Protein 7QFU (pdb70)

Sequence (161 aa):
ALSPTQSPSEFIAELARRAQPIAQANDLYASSVMMAQAIVESGWGASTLSKAPNYNLFGIKGSSYNGQSVYMMDTWEYLNGKWLVKKEPFRKYPSYMESSFQDNAHVLKTTSFQAGVYYYYAGAWKSNTSSYRRDATAWLTGRYATDPSYNAKKLNNVITAYNLTQYDT

Structure (mmCIF, N/CA/C/O backbone):
data_7QFU
#
_entry.id   7QFU
#
_cell.length_a   62.549
_cell.length_b   62.549
_cell.length_c   93.219
_cell.angle_alpha   90.000
_cell.angle_beta   90.000
_cell.angle_gamma   120.000
#
_symmetry.space_group_name_H-M   'P 31 2 1'
#
loop_
_entity.id
_entity.type
_entity.pdbx_description
1 polymer 'Peptidoglycan hydrolase'
2 non-polymer GLYCEROL
3 water water
#
loop_
_atom_site.group_PDB
_atom_site.id
_atom_site.type_symbol
_atom_site.label_atom_id
_atom_site.label_alt_id
_atom_site.label_comp_id
_atom_site.label_asym_id
_atom_site.label_entity_id
_atom_site.label_seq_id
_atom_site.pdbx_PDB_ins_code
_atom_site.Cartn_x
_atom_site.Cartn_y
_atom_site.Cartn_z
_atom_site.occupancy
_atom_site.B_iso_or_equiv
_atom_site.auth_seq_id
_atom_site.auth_comp_id
_atom_site.auth_asym_id
_atom_site.auth_atom_id
_atom_site.pdbx_PDB_model_num
ATOM 1 N N . ALA A 1 4 ? 27.990 15.833 12.392 1.00 28.29 4 ALA A N 1
ATOM 2 C CA . ALA A 1 4 ? 28.167 14.903 11.134 1.00 30.08 4 ALA A CA 1
ATOM 3 C C . ALA A 1 4 ? 28.804 15.724 9.997 1.00 34.72 4 ALA A C 1
ATOM 4 O O . ALA A 1 4 ? 29.025 16.927 10.225 1.00 31.15 4 ALA A O 1
ATOM 6 N N . LEU A 1 5 ? 29.102 15.118 8.813 1.00 32.97 5 LEU A N 1
ATOM 7 C CA . LEU A 1 5 ? 29.567 15.941 7.628 1.00 29.13 5 LEU A CA 1
ATOM 8 C C . LEU A 1 5 ? 28.446 16.927 7.312 1.00 29.42 5 LEU A C 1
ATOM 9 O O . LEU A 1 5 ? 28.701 18.080 6.962 1.00 27.92 5 LEU A O 1
ATOM 14 N N . SER A 1 6 ? 27.203 16.466 7.477 1.00 25.53 6 SER A N 1
ATOM 15 C CA . SER A 1 6 ? 26.022 17.297 7.317 1.00 24.60 6 SER A CA 1
ATOM 16 C C . SER A 1 6 ? 24.925 16.879 8.294 1.00 28.54 6 SER A C 1
ATOM 17 O O . SER A 1 6 ? 24.473 15.730 8.219 1.00 33.07 6 SER A O 1
ATOM 20 N N . PRO A 1 7 ? 24.442 17.792 9.149 1.00 29.92 7 PRO A N 1
ATOM 21 C CA . PRO A 1 7 ? 24.977 19.114 9.430 1.00 27.85 7 PRO A CA 1
ATOM 22 C C . PRO A 1 7 ? 26.234 18.999 10.301 1.00 27.25 7 PRO A C 1
ATOM 23 O O . PRO A 1 7 ? 26.343 18.071 11.107 1.00 35.37 7 PRO A O 1
ATOM 27 N N . THR A 1 8 ? 27.109 19.983 10.207 1.00 20.89 8 THR A N 1
ATOM 28 C CA . THR A 1 8 ? 28.390 19.946 10.910 1.00 19.47 8 THR A CA 1
ATOM 29 C C . THR A 1 8 ? 28.407 21.089 11.927 1.00 19.92 8 THR A C 1
ATOM 30 O O . THR A 1 8 ? 27.818 22.116 11.757 1.00 20.63 8 THR A O 1
ATOM 34 N N . GLN A 1 9 ? 29.166 20.872 12.991 1.00 18.33 9 GLN A N 1
ATOM 35 C CA . GLN A 1 9 ? 29.198 21.856 14.107 1.00 19.66 9 GLN A CA 1
ATOM 36 C C . GLN A 1 9 ? 30.073 23.071 13.789 1.00 17.65 9 GLN A C 1
ATOM 37 O O . GLN A 1 9 ? 29.847 24.181 14.316 1.00 20.07 9 GLN A O 1
ATOM 43 N N . SER A 1 10 ? 31.068 22.878 12.897 1.00 17.88 10 SER A N 1
ATOM 44 C CA . SER A 1 10 ? 32.045 23.906 12.621 1.00 18.37 10 SER A CA 1
ATOM 45 C C . SER A 1 10 ? 32.849 23.483 11.398 1.00 18.16 10 SER A C 1
ATOM 46 O O . SER A 1 10 ? 32.926 22.295 11.107 1.00 17.72 10 SER A O 1
ATOM 49 N N . PRO A 1 11 ? 33.599 24.412 10.786 1.00 17.85 11 PRO A N 1
ATOM 50 C CA . PRO A 1 11 ? 34.588 24.015 9.794 1.00 18.41 11 PRO A CA 1
ATOM 51 C C . PRO A 1 11 ? 35.586 22.993 10.334 1.00 18.03 11 PRO A C 1
ATOM 52 O O . PRO A 1 11 ? 35.915 22.046 9.655 1.00 19.17 11 PRO A O 1
ATOM 56 N N . SER A 1 12 ? 35.972 23.131 11.640 1.00 19.20 12 SER A N 1
ATOM 57 C CA . SER A 1 12 ? 36.922 22.201 12.261 1.00 18.87 12 SER A CA 1
ATOM 58 C C . SER A 1 12 ? 36.389 20.764 12.203 1.00 17.22 12 SER A C 1
ATOM 59 O O . SER A 1 12 ? 37.138 19.794 11.933 1.00 18.62 12 SER A O 1
ATOM 62 N N . GLU A 1 13 ? 35.098 20.596 12.539 1.00 18.50 13 GLU A N 1
ATOM 63 C CA . GLU A 1 13 ? 34.524 19.274 12.494 1.00 17.91 13 GLU A CA 1
ATOM 64 C C . GLU A 1 13 ? 34.602 18.707 11.050 1.00 17.06 13 GLU A C 1
ATOM 65 O O . GLU A 1 13 ? 35.012 17.569 10.828 1.00 17.68 13 GLU A O 1
ATOM 71 N N . PHE A 1 14 ? 34.112 19.523 10.125 1.00 18.02 14 PHE A N 1
ATOM 72 C CA . PHE A 1 14 ? 34.005 19.117 8.700 1.00 16.82 14 PHE A CA 1
ATOM 73 C C . PHE A 1 14 ? 35.378 18.704 8.173 1.00 17.56 14 PHE A C 1
ATOM 74 O O . PHE A 1 14 ? 35.548 17.614 7.598 1.00 17.56 14 PHE A O 1
ATOM 82 N N . ILE A 1 15 ? 36.378 19.527 8.486 1.00 17.63 15 ILE A N 1
ATOM 83 C CA . ILE A 1 15 ? 37.773 19.275 8.078 1.00 16.94 15 ILE A CA 1
ATOM 84 C C . ILE A 1 15 ? 38.312 17.974 8.652 1.00 17.48 15 ILE A C 1
ATOM 85 O O . ILE A 1 15 ? 38.917 17.164 7.978 1.00 18.62 15 ILE A O 1
ATOM 90 N N . ALA A 1 16 ? 38.119 17.784 9.980 1.00 17.82 16 ALA A N 1
ATOM 91 C CA . ALA A 1 16 ? 38.608 16.549 10.562 1.00 18.39 16 ALA A CA 1
ATOM 92 C C . ALA A 1 16 ? 37.962 15.303 9.942 1.00 17.35 16 ALA A C 1
ATOM 93 O O . ALA A 1 16 ? 38.638 14.279 9.763 1.00 20.65 16 ALA A O 1
ATOM 95 N N . GLU A 1 17 ? 36.666 15.366 9.650 1.00 17.59 17 GLU A N 1
ATOM 96 C CA . GLU A 1 17 ? 35.975 14.252 9.039 1.00 20.18 17 GLU A CA 1
ATOM 97 C C . GLU A 1 17 ? 36.464 14.061 7.576 1.00 19.09 17 GLU A C 1
ATOM 98 O O . GLU A 1 17 ? 36.668 12.937 7.168 1.00 19.57 17 GLU A O 1
ATOM 104 N N . LEU A 1 18 ? 36.656 15.156 6.826 1.00 17.84 18 LEU A N 1
ATOM 105 C CA . LEU A 1 18 ? 37.193 15.000 5.441 1.00 17.09 18 LEU A CA 1
ATOM 106 C C . LEU A 1 18 ? 38.566 14.326 5.477 1.00 18.25 18 LEU A C 1
ATOM 107 O O . LEU A 1 18 ? 38.885 13.496 4.613 1.00 19.89 18 LEU A O 1
ATOM 112 N N . ALA A 1 19 ? 39.430 14.734 6.434 1.00 18.14 19 ALA A N 1
ATOM 113 C CA . ALA A 1 19 ? 40.792 14.246 6.461 1.00 18.64 19 ALA A CA 1
ATOM 114 C C . ALA A 1 19 ? 40.856 12.722 6.595 1.00 19.90 19 ALA A C 1
ATOM 115 O O . ALA A 1 19 ? 41.755 12.081 6.068 1.00 21.60 19 ALA A O 1
ATOM 117 N N . ARG A 1 20 ? 39.928 12.141 7.379 1.00 21.40 20 ARG A N 1
ATOM 118 C CA A ARG A 1 20 ? 39.946 10.720 7.612 0.50 22.77 20 ARG A CA 1
ATOM 119 C CA B ARG A 1 20 ? 39.981 10.716 7.594 0.50 23.46 20 ARG A CA 1
ATOM 120 C C . ARG A 1 20 ? 39.864 9.966 6.276 1.00 22.63 20 ARG A C 1
ATOM 121 O O . ARG A 1 20 ? 40.463 8.906 6.123 1.00 25.81 20 ARG A O 1
ATOM 138 N N . ALA A 1 22 ? 40.280 11.639 3.049 1.00 20.82 22 ALA A N 1
ATOM 139 C CA . ALA A 1 22 ? 41.136 12.240 2.029 1.00 20.62 22 ALA A CA 1
ATOM 140 C C . ALA A 1 22 ? 42.604 11.860 2.227 1.00 25.05 22 ALA A C 1
ATOM 141 O O . ALA A 1 22 ? 43.323 11.677 1.275 1.00 27.87 22 ALA A O 1
ATOM 143 N N . GLN A 1 23 ? 43.095 11.797 3.470 1.00 24.97 23 GLN A N 1
ATOM 144 C CA . GLN A 1 23 ? 44.515 11.621 3.640 1.00 28.48 23 GLN A CA 1
ATOM 145 C C . GLN A 1 23 ? 44.974 10.297 3.033 1.00 27.13 23 GLN A C 1
ATOM 146 O O . GLN A 1 23 ? 45.959 10.265 2.273 1.00 32.61 23 GLN A O 1
ATOM 152 N N . PRO A 1 24 ? 44.325 9.156 3.354 1.00 28.21 24 PRO A N 1
ATOM 153 C CA . PRO A 1 24 ? 44.758 7.862 2.822 1.00 31.33 24 PRO A CA 1
ATOM 154 C C . PRO A 1 24 ? 44.605 7.813 1.300 1.00 27.18 24 PRO A C 1
ATOM 155 O O . PRO A 1 24 ? 45.465 7.267 0.618 1.00 29.33 24 PRO A O 1
ATOM 159 N N . ILE A 1 25 ? 43.500 8.363 0.802 1.00 23.43 25 ILE A N 1
ATOM 160 C CA . ILE A 1 25 ? 43.252 8.248 -0.647 1.00 23.18 25 ILE A CA 1
ATOM 161 C C . ILE A 1 25 ? 44.257 9.094 -1.419 1.00 22.90 25 ILE A C 1
ATOM 162 O O . ILE A 1 25 ? 44.840 8.637 -2.412 1.00 23.91 25 ILE A O 1
ATOM 167 N N . ALA A 1 26 ? 44.488 10.314 -0.960 1.00 21.75 26 ALA A N 1
ATOM 168 C CA . ALA A 1 26 ? 45.494 11.186 -1.577 1.00 22.63 26 ALA A CA 1
ATOM 169 C C . ALA A 1 26 ? 46.891 10.554 -1.555 1.00 26.06 26 ALA A C 1
ATOM 170 O O . ALA A 1 26 ? 47.597 10.540 -2.571 1.00 25.42 26 ALA A O 1
ATOM 172 N N . GLN A 1 27 ? 47.308 9.987 -0.415 1.00 27.41 27 GLN A N 1
ATOM 173 C CA . GLN A 1 27 ? 48.601 9.361 -0.286 1.00 28.44 27 GLN A CA 1
ATOM 174 C C . GLN A 1 27 ? 48.755 8.193 -1.261 1.00 29.82 27 GLN A C 1
ATOM 175 O O . GLN A 1 27 ? 49.842 7.973 -1.762 1.00 35.50 27 GLN A O 1
ATOM 181 N N . ALA A 1 28 ? 47.687 7.411 -1.436 1.00 27.84 28 ALA A N 1
ATOM 182 C CA . ALA A 1 28 ? 47.733 6.216 -2.246 1.00 29.48 28 ALA A CA 1
ATOM 183 C C . ALA A 1 28 ? 47.767 6.591 -3.733 1.00 27.17 28 ALA A C 1
ATOM 184 O O . ALA A 1 28 ? 48.128 5.746 -4.558 1.00 32.76 28 ALA A O 1
ATOM 186 N N . ASN A 1 29 ? 47.421 7.845 -4.053 1.00 26.44 29 ASN A N 1
ATOM 187 C CA . ASN A 1 29 ? 47.190 8.221 -5.454 1.00 24.22 29 ASN A CA 1
ATOM 188 C C . ASN A 1 29 ? 48.084 9.365 -5.944 1.00 22.72 29 ASN A C 1
ATOM 189 O O . ASN A 1 29 ? 47.800 9.890 -6.986 1.00 23.86 29 ASN A O 1
ATOM 194 N N . ASP A 1 30 ? 49.133 9.761 -5.226 1.00 24.33 30 ASP A N 1
ATOM 195 C CA . ASP A 1 30 ? 50.022 10.830 -5.661 1.00 23.99 30 ASP A CA 1
ATOM 196 C C . ASP A 1 30 ? 49.235 12.141 -5.835 1.00 23.80 30 ASP A C 1
ATOM 197 O O . ASP A 1 30 ? 49.403 12.869 -6.826 1.00 23.26 30 ASP A O 1
ATOM 202 N N . LEU A 1 31 ? 48.373 12.469 -4.856 1.00 21.25 31 LEU A N 1
ATOM 203 C CA . LEU A 1 31 ? 47.632 13.708 -4.859 1.00 20.83 31 LEU A CA 1
ATOM 204 C C . LEU A 1 31 ? 47.846 14.426 -3.530 1.00 20.72 31 LEU A C 1
ATOM 205 O O . LEU A 1 31 ? 48.152 13.767 -2.524 1.00 25.31 31 LEU A O 1
ATOM 210 N N . TYR A 1 32 ? 47.601 15.744 -3.528 1.00 19.54 32 TYR A N 1
ATOM 211 C CA . TYR A 1 32 ? 47.585 16.504 -2.287 1.00 20.40 32 TYR A CA 1
ATOM 212 C C . TYR A 1 32 ? 46.258 16.268 -1.563 1.00 20.47 32 TYR A C 1
ATOM 213 O O . TYR A 1 32 ? 45.182 16.528 -2.096 1.00 20.12 32 TYR A O 1
ATOM 222 N N . ALA A 1 33 ? 46.355 15.887 -0.268 1.00 21.21 33 ALA A N 1
ATOM 223 C CA . ALA A 1 33 ? 45.153 15.809 0.575 1.00 20.47 33 ALA A CA 1
ATOM 224 C C . ALA A 1 33 ? 44.526 17.201 0.735 1.00 17.04 33 ALA A C 1
ATOM 225 O O . ALA A 1 33 ? 43.294 17.375 0.761 1.00 18.07 33 ALA A O 1
ATOM 227 N N . SER A 1 34 ? 45.408 18.204 0.868 1.00 18.18 34 SER A N 1
ATOM 228 C CA A SER A 1 34 ? 44.969 19.607 1.064 0.50 20.39 34 SER A CA 1
ATOM 229 C CA B SER A 1 34 ? 45.002 19.599 1.040 0.50 19.51 34 SER A CA 1
ATOM 230 C C . SER A 1 34 ? 44.063 20.020 -0.098 1.00 18.26 34 SER A C 1
ATOM 231 O O . SER A 1 34 ? 43.023 20.635 0.096 1.00 17.47 34 SER A O 1
ATOM 236 N N . VAL A 1 35 ? 44.516 19.726 -1.319 1.00 18.60 35 VAL A N 1
ATOM 237 C CA . VAL A 1 35 ? 43.727 20.113 -2.515 1.00 19.64 35 VAL A CA 1
ATOM 238 C C . VAL A 1 35 ? 42.390 19.355 -2.577 1.00 16.21 35 VAL A C 1
ATOM 239 O O . VAL A 1 35 ? 41.340 19.949 -2.881 1.00 17.81 35 VAL A O 1
ATOM 243 N N . MET A 1 36 ? 42.438 18.058 -2.243 1.00 16.33 36 MET A N 1
ATOM 244 C CA . MET A 1 36 ? 41.263 17.255 -2.183 1.00 16.20 36 MET A CA 1
ATOM 245 C C . MET A 1 36 ? 40.244 17.838 -1.181 1.00 15.57 36 MET A C 1
ATOM 246 O O . MET A 1 36 ? 39.046 18.007 -1.446 1.00 16.02 36 MET A O 1
ATOM 251 N N . MET A 1 37 ? 40.755 18.127 0.033 1.00 17.89 37 MET A N 1
ATOM 252 C CA . MET A 1 37 ? 39.849 18.656 1.052 1.00 17.29 37 MET A CA 1
ATOM 253 C C . MET A 1 37 ? 39.302 20.045 0.685 1.00 16.31 37 MET A C 1
ATOM 254 O O . MET A 1 37 ? 38.098 20.312 0.861 1.00 17.17 37 MET A O 1
ATOM 259 N N . ALA A 1 38 ? 40.152 20.899 0.067 1.00 17.54 38 ALA A N 1
ATOM 260 C CA . ALA A 1 38 ? 39.697 22.206 -0.397 1.00 17.22 38 ALA A CA 1
ATOM 261 C C . ALA A 1 38 ? 38.604 22.042 -1.473 1.00 16.17 38 ALA A C 1
ATOM 262 O O . ALA A 1 38 ? 37.644 22.783 -1.482 1.00 16.55 38 ALA A O 1
ATOM 264 N N . GLN A 1 39 ? 38.797 21.069 -2.388 1.00 16.82 39 GLN A N 1
ATOM 265 C CA . GLN A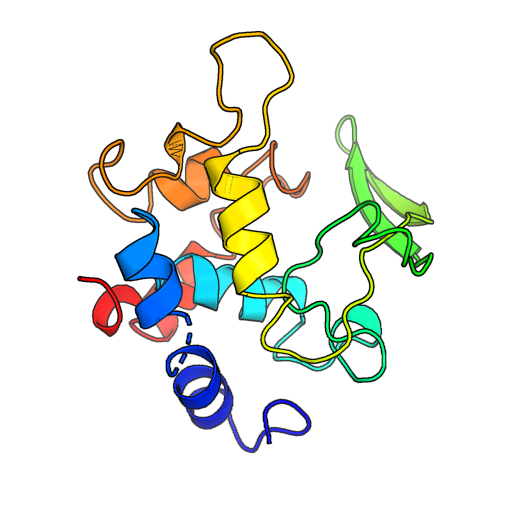 1 39 ? 37.792 20.901 -3.422 1.00 17.32 39 GLN A CA 1
ATOM 266 C C . GLN A 1 39 ? 36.458 20.477 -2.802 1.00 16.51 39 GLN A C 1
ATOM 267 O O . GLN A 1 39 ? 35.409 20.973 -3.148 1.00 17.21 39 GLN A O 1
ATOM 273 N N . ALA A 1 40 ? 36.498 19.608 -1.760 1.00 15.71 40 ALA A N 1
ATOM 274 C CA . ALA A 1 40 ? 35.231 19.196 -1.139 1.00 15.92 40 ALA A CA 1
ATOM 275 C C . ALA A 1 40 ? 34.561 20.419 -0.459 1.00 16.24 40 ALA A C 1
ATOM 276 O O . ALA A 1 40 ? 33.369 20.628 -0.570 1.00 17.12 40 ALA A O 1
ATOM 278 N N . ILE A 1 41 ? 35.368 21.226 0.259 1.00 16.27 41 ILE A N 1
ATOM 279 C CA . ILE A 1 41 ? 34.807 22.399 0.925 1.00 16.64 41 ILE A CA 1
ATOM 280 C C . ILE A 1 41 ? 34.163 23.372 -0.079 1.00 17.58 41 ILE A C 1
ATOM 281 O O . ILE A 1 41 ? 33.075 23.857 0.124 1.00 17.89 41 ILE A O 1
ATOM 286 N N . VAL A 1 42 ? 34.896 23.678 -1.178 1.00 17.84 42 VAL A N 1
ATOM 287 C CA . VAL A 1 42 ? 34.442 24.686 -2.110 1.00 19.16 42 VAL A CA 1
ATOM 288 C C . VAL A 1 42 ? 33.286 24.151 -2.967 1.00 17.89 42 VAL A C 1
ATOM 289 O O . VAL A 1 42 ? 32.291 24.851 -3.147 1.00 19.18 42 VAL A O 1
ATOM 293 N N . GLU A 1 43 ? 33.413 22.906 -3.440 1.00 17.18 43 GLU A N 1
ATOM 294 C CA . GLU A 1 43 ? 32.385 22.361 -4.341 1.00 17.49 43 GLU A CA 1
ATOM 295 C C . GLU A 1 43 ? 31.067 22.155 -3.608 1.00 18.35 43 GLU A C 1
ATOM 296 O O . GLU A 1 43 ? 30.011 22.439 -4.112 1.00 20.91 43 GLU A O 1
ATOM 302 N N . SER A 1 44 ? 31.172 21.707 -2.336 1.00 18.06 44 SER A N 1
ATOM 303 C CA . SER A 1 44 ? 29.958 21.332 -1.561 1.00 19.86 44 SER A CA 1
ATOM 304 C C . SER A 1 44 ? 29.403 22.498 -0.732 1.00 18.11 44 SER A C 1
ATOM 305 O O . SER A 1 44 ? 28.268 22.367 -0.242 1.00 21.37 44 SER A O 1
ATOM 308 N N . GLY A 1 45 ? 30.148 23.589 -0.576 1.00 18.38 45 GLY A N 1
ATOM 309 C CA . GLY A 1 45 ? 29.776 24.658 0.364 1.00 20.79 45 GLY A CA 1
ATOM 310 C C . GLY A 1 45 ? 29.713 24.159 1.808 1.00 20.13 45 GLY A C 1
ATOM 311 O O . GLY A 1 45 ? 28.652 24.152 2.400 1.00 21.23 45 GLY A O 1
ATOM 312 N N . TRP A 1 46 ? 30.813 23.557 2.246 1.00 18.84 46 TRP A N 1
ATOM 313 C CA . TRP A 1 46 ? 30.872 22.978 3.616 1.00 18.28 46 TRP A CA 1
ATOM 314 C C . TRP A 1 46 ? 29.767 21.943 3.804 1.00 18.68 46 TRP A C 1
ATOM 315 O O . TRP A 1 46 ? 29.143 21.855 4.904 1.00 21.56 46 TRP A O 1
ATOM 326 N N . GLY A 1 47 ? 29.484 21.143 2.770 1.00 18.78 47 GLY A N 1
ATOM 327 C CA . GLY A 1 47 ? 28.607 20.022 2.880 1.00 20.17 47 GLY A CA 1
ATOM 328 C C . GLY A 1 47 ? 27.130 20.385 2.878 1.00 20.53 47 GLY A C 1
ATOM 329 O O . GLY A 1 47 ? 26.301 19.484 3.088 1.00 22.42 47 GLY A O 1
ATOM 330 N N . ALA A 1 48 ? 26.797 21.640 2.542 1.00 20.42 48 ALA A N 1
ATOM 331 C CA . ALA A 1 48 ? 25.410 22.126 2.554 1.00 21.84 48 ALA A CA 1
ATOM 332 C C . ALA A 1 48 ? 24.656 21.844 1.244 1.00 21.26 48 ALA A C 1
ATOM 333 O O . ALA A 1 48 ? 23.429 21.857 1.244 1.00 24.33 48 ALA A O 1
ATOM 335 N N . SER A 1 49 ? 25.381 21.689 0.125 1.00 21.49 49 SER A N 1
ATOM 336 C CA . SER A 1 49 ? 24.679 21.586 -1.174 1.00 20.69 49 SER A CA 1
ATOM 337 C C . SER A 1 49 ? 23.828 20.319 -1.220 1.00 19.43 49 SER A C 1
ATOM 338 O O . SER A 1 49 ? 24.230 19.241 -0.724 1.00 20.97 49 SER A O 1
ATOM 341 N N . THR A 1 50 ? 22.696 20.423 -1.913 1.00 22.07 50 THR A N 1
ATOM 342 C CA . THR A 1 50 ? 21.853 19.270 -2.182 1.00 22.69 50 THR A CA 1
ATOM 343 C C . THR A 1 50 ? 22.642 18.157 -2.886 1.00 21.31 50 THR A C 1
ATOM 344 O O . THR A 1 50 ? 22.443 16.968 -2.652 1.00 21.55 50 THR A O 1
ATOM 348 N N . LEU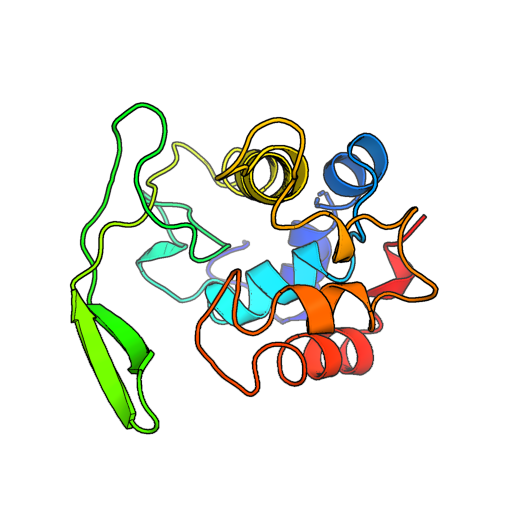 A 1 51 ? 23.522 18.560 -3.816 1.00 19.60 51 LEU A N 1
ATOM 349 C CA . LEU A 1 51 ? 24.315 17.566 -4.542 1.00 18.95 51 LEU A CA 1
ATOM 350 C C . LEU A 1 51 ? 25.230 16.763 -3.610 1.00 18.68 51 LEU A C 1
ATOM 351 O O . LEU A 1 51 ? 25.517 15.602 -3.838 1.00 17.79 51 LEU A O 1
ATOM 356 N N . SER A 1 52 ? 25.705 17.432 -2.540 1.00 18.50 52 SER A N 1
ATOM 357 C CA . SER A 1 52 ? 26.700 16.797 -1.668 1.00 18.45 52 SER A CA 1
ATOM 358 C C . SER A 1 52 ? 26.035 15.950 -0.575 1.00 18.52 52 SER A C 1
ATOM 359 O O . SER A 1 52 ? 26.699 15.102 -0.018 1.00 22.09 52 SER A O 1
ATOM 362 N N . LYS A 1 53 ? 24.750 16.163 -0.338 1.00 19.32 53 LYS A N 1
ATOM 363 C CA . LYS A 1 53 ? 24.076 15.447 0.771 1.00 19.76 53 LYS A CA 1
ATOM 364 C C . LYS A 1 53 ? 23.461 14.144 0.264 1.00 19.87 53 LYS A C 1
ATOM 365 O O . LYS A 1 53 ? 23.299 13.916 -0.956 1.00 21.07 53 LYS A O 1
ATOM 371 N N . ALA A 1 54 ? 23.156 13.225 1.170 1.00 22.99 54 ALA A N 1
ATOM 372 C CA . ALA A 1 54 ? 22.360 12.025 0.835 1.00 22.56 54 ALA A CA 1
ATOM 373 C C . ALA A 1 54 ? 21.128 12.470 0.057 1.00 23.24 54 ALA A C 1
ATOM 374 O O . ALA A 1 54 ? 20.555 13.508 0.391 1.00 24.92 54 ALA A O 1
ATOM 376 N N . PRO A 1 55 ? 20.746 11.730 -1.016 1.00 23.94 55 PRO A N 1
ATOM 377 C CA . PRO A 1 55 ? 21.252 10.425 -1.411 1.00 23.56 55 PRO A CA 1
ATOM 378 C C . PRO A 1 55 ? 22.271 10.527 -2.556 1.00 21.76 55 PRO A C 1
ATOM 379 O O . PRO A 1 55 ? 22.571 9.517 -3.214 1.00 23.47 55 PRO A O 1
ATOM 383 N N . ASN A 1 56 ? 22.819 11.719 -2.743 1.00 21.30 56 ASN A N 1
ATOM 384 C CA . ASN A 1 56 ? 23.747 11.998 -3.867 1.00 19.23 56 ASN A CA 1
ATOM 385 C C . ASN A 1 56 ? 25.218 11.862 -3.453 1.00 20.11 56 ASN A C 1
ATOM 386 O O . ASN A 1 56 ? 26.023 11.245 -4.145 1.00 19.22 56 ASN A O 1
ATOM 391 N N . TYR A 1 57 ? 25.564 12.457 -2.285 1.00 19.01 57 TYR A N 1
ATOM 392 C CA . TYR A 1 57 ? 26.883 12.325 -1.667 1.00 18.59 57 TYR A CA 1
ATOM 393 C C . TYR A 1 57 ? 28.054 12.805 -2.530 1.00 18.24 57 TYR A C 1
ATOM 394 O O . TYR A 1 57 ? 29.200 12.396 -2.302 1.00 18.23 57 TYR A O 1
ATOM 403 N N . ASN A 1 58 ? 27.766 13.708 -3.487 1.00 17.51 58 ASN A N 1
ATOM 404 C CA . ASN A 1 58 ? 28.826 14.158 -4.362 1.00 16.33 58 ASN A CA 1
ATOM 405 C C . ASN A 1 58 ? 29.481 15.421 -3.793 1.00 16.15 58 ASN A C 1
ATOM 406 O O . ASN A 1 58 ? 28.968 16.524 -3.991 1.00 1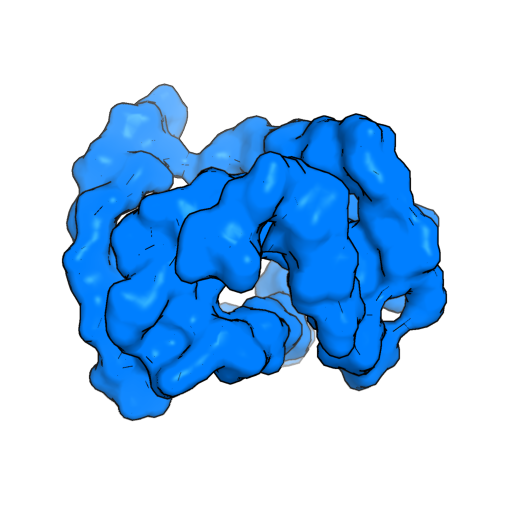7.67 58 ASN A O 1
ATOM 411 N N . LEU A 1 59 ? 30.573 15.221 -3.026 1.00 16.62 59 LEU A N 1
ATOM 412 C CA . LEU A 1 59 ? 31.238 16.346 -2.354 1.00 17.22 59 LEU A CA 1
ATOM 413 C C . LEU A 1 59 ? 32.087 17.214 -3.266 1.00 16.51 59 LEU A C 1
ATOM 414 O O . LEU A 1 59 ? 32.528 18.293 -2.882 1.00 16.33 59 LEU A O 1
ATOM 419 N N . PHE A 1 60 ? 32.300 16.724 -4.521 1.00 16.62 60 PHE A N 1
ATOM 420 C CA . PHE A 1 60 ? 33.399 17.249 -5.316 1.00 17.61 60 PHE A CA 1
ATOM 421 C C . PHE A 1 60 ? 32.922 17.851 -6.651 1.00 16.84 60 PHE A C 1
ATOM 422 O O . PHE A 1 60 ? 33.795 18.160 -7.510 1.00 18.48 60 PHE A O 1
ATOM 430 N N . GLY A 1 61 ? 31.617 18.078 -6.802 1.00 17.21 61 GLY A N 1
ATOM 431 C CA . GLY A 1 61 ? 31.092 18.669 -8.079 1.00 17.17 61 GLY A CA 1
ATOM 432 C C . GLY A 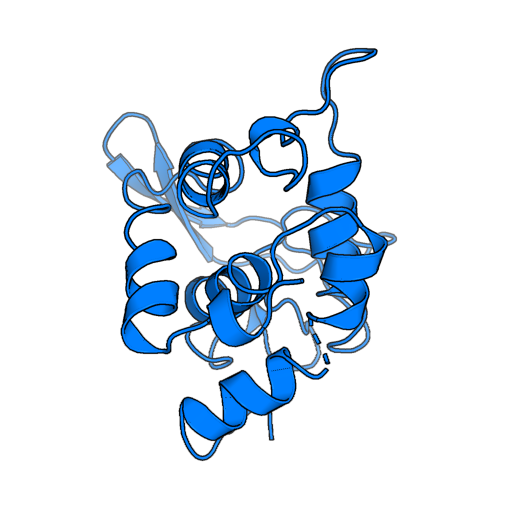1 61 ? 31.494 17.850 -9.298 1.00 16.58 61 GLY A C 1
ATOM 433 O O . GLY A 1 61 ? 31.825 18.445 -10.361 1.00 18.67 61 GLY A O 1
ATOM 434 N N . ILE A 1 62 ? 31.486 16.527 -9.180 1.00 15.95 62 ILE A N 1
ATOM 435 C CA . ILE A 1 62 ? 31.979 15.680 -10.255 1.00 17.73 62 ILE A CA 1
ATOM 436 C C . ILE A 1 62 ? 30.820 15.465 -11.208 1.00 17.59 62 ILE A C 1
ATOM 437 O O . ILE A 1 62 ? 29.773 14.975 -10.822 1.00 18.40 62 ILE A O 1
ATOM 442 N N . LYS A 1 63 ? 31.104 15.778 -12.507 1.00 18.96 63 LYS A N 1
ATOM 443 C CA . LYS A 1 63 ? 30.083 15.708 -13.533 1.00 19.67 63 LYS A CA 1
ATOM 444 C C . LYS A 1 63 ? 30.067 14.331 -14.226 1.00 17.45 63 LYS A C 1
ATOM 445 O O . LYS A 1 63 ? 31.017 13.540 -14.187 1.00 19.50 63 LYS A O 1
ATOM 451 N N . GLY A 1 64 ? 28.961 14.105 -14.930 1.00 19.65 64 GLY A N 1
ATOM 452 C CA . GLY A 1 64 ? 28.769 12.876 -15.653 1.00 19.33 64 GLY A CA 1
ATOM 453 C C . GLY A 1 64 ? 27.987 11.893 -14.810 1.00 21.59 64 GLY A C 1
ATOM 454 O O . GLY A 1 64 ? 26.997 12.233 -14.149 1.00 23.92 64 GLY A O 1
ATOM 455 N N . SER A 1 65 ? 28.438 10.655 -14.849 1.00 22.43 65 SER A N 1
ATOM 456 C CA A SER A 1 65 ? 27.712 9.562 -14.235 0.50 23.32 65 SER A CA 1
ATOM 457 C CA B SER A 1 65 ? 27.718 9.517 -14.309 0.50 24.24 65 SER A CA 1
ATOM 458 C C . SER A 1 65 ? 28.717 8.654 -13.529 1.00 23.67 65 SER A C 1
ATOM 459 O O . SER A 1 65 ? 29.918 8.571 -13.886 1.00 24.20 65 SER A O 1
ATOM 464 N N . TYR A 1 66 ? 28.226 7.984 -12.501 1.00 23.82 66 TYR A N 1
ATOM 465 C CA . TYR A 1 66 ? 29.020 7.010 -11.717 1.00 24.78 66 TYR A CA 1
ATOM 466 C C . TYR A 1 66 ? 28.321 5.656 -11.793 1.00 22.88 66 TYR A C 1
ATOM 467 O O . TYR A 1 66 ? 27.193 5.555 -11.306 1.00 24.13 66 TYR A O 1
ATOM 476 N N . ASN A 1 67 ? 28.900 4.728 -12.576 1.00 24.60 67 ASN A N 1
ATOM 477 C CA . ASN A 1 67 ? 28.247 3.458 -12.862 1.00 25.03 67 ASN A CA 1
ATOM 478 C C . ASN A 1 67 ? 26.796 3.712 -13.280 1.00 24.50 67 ASN A C 1
ATOM 479 O O . ASN A 1 67 ? 25.856 3.031 -12.816 1.00 28.09 67 ASN A O 1
ATOM 484 N N . GLY A 1 68 ? 26.621 4.686 -14.199 1.00 25.86 68 GLY A N 1
ATOM 485 C CA . GLY A 1 68 ? 25.326 4.937 -14.741 1.00 28.24 68 GLY A CA 1
ATOM 486 C C . GLY A 1 68 ? 24.386 5.804 -13.916 1.00 30.38 68 GLY A C 1
ATOM 487 O O . GLY A 1 68 ? 23.237 6.068 -14.355 1.00 31.92 68 GLY A O 1
ATOM 488 N N . GLN A 1 69 ? 24.834 6.236 -12.729 1.00 26.11 69 GLN A N 1
ATOM 489 C CA . GLN A 1 69 ? 23.989 6.961 -11.755 1.00 25.82 69 GLN A CA 1
ATOM 490 C C . GLN A 1 69 ? 24.348 8.451 -11.831 1.00 24.04 69 GLN A C 1
ATOM 491 O O . GLN A 1 69 ? 25.514 8.808 -11.711 1.00 23.72 69 GLN A O 1
ATOM 497 N N . SER A 1 70 ? 23.334 9.299 -12.025 1.00 26.95 70 SER A N 1
ATOM 498 C CA . SER A 1 70 ? 23.494 10.695 -12.288 1.00 24.63 70 SER A CA 1
ATOM 499 C C . SER A 1 70 ? 22.326 11.469 -11.664 1.00 24.83 70 SER A C 1
ATOM 500 O O . SER A 1 70 ? 21.254 10.911 -11.511 1.00 30.48 70 SER A O 1
ATOM 503 N N . VAL A 1 71 ? 22.542 12.758 -11.362 1.00 25.96 71 VAL A N 1
ATOM 504 C CA . VAL A 1 71 ? 21.467 13.669 -10.997 1.00 25.56 71 VAL A CA 1
ATOM 505 C C . VAL A 1 71 ? 21.696 14.997 -11.742 1.00 25.77 71 VAL A C 1
ATOM 506 O O . VAL A 1 71 ? 22.824 15.496 -11.821 1.00 25.34 71 VAL A O 1
ATOM 510 N N . TYR A 1 72 ? 20.622 15.540 -12.323 1.00 28.82 72 TYR A N 1
ATOM 511 C CA . TYR A 1 72 ? 20.693 16.749 -13.133 1.00 35.04 72 TYR A CA 1
ATOM 512 C C . TYR A 1 72 ? 20.480 17.939 -12.202 1.00 37.07 72 TYR A C 1
ATOM 513 O O . TYR A 1 72 ? 19.526 17.917 -11.432 1.00 48.20 72 TYR A O 1
ATOM 522 N N . MET A 1 73 ? 21.392 18.919 -12.213 1.00 30.65 73 MET A N 1
ATOM 523 C CA A MET A 1 73 ? 21.203 20.086 -11.382 0.50 30.80 73 MET A CA 1
ATOM 524 C CA B MET A 1 73 ? 21.350 20.080 -11.283 0.50 31.82 73 MET A CA 1
ATOM 525 C C . MET A 1 73 ? 21.681 21.361 -12.058 1.00 27.91 73 MET A C 1
ATOM 526 O O . MET A 1 73 ? 22.590 21.355 -12.886 1.00 27.55 73 MET A O 1
ATOM 535 N N . ASP A 1 74 ? 21.009 22.460 -11.690 1.00 28.84 74 ASP A N 1
ATOM 536 C CA . ASP A 1 74 ? 21.394 23.787 -12.116 1.00 28.53 74 ASP A CA 1
ATOM 537 C C . ASP A 1 74 ? 22.747 24.115 -11.495 1.00 27.87 74 ASP A C 1
ATOM 538 O O . ASP A 1 74 ? 22.951 23.862 -10.304 1.00 30.92 74 ASP A O 1
ATOM 543 N N . THR A 1 75 ? 23.652 24.686 -12.291 1.00 27.09 75 THR A N 1
ATOM 544 C CA . THR A 1 75 ? 25.057 24.933 -11.901 1.00 27.96 75 THR A CA 1
ATOM 545 C C . THR A 1 75 ? 25.540 26.190 -12.639 1.00 27.67 75 THR A C 1
ATOM 546 O O . THR A 1 75 ? 25.173 26.438 -13.785 1.00 27.60 75 THR A O 1
ATOM 550 N N . TRP A 1 76 ? 26.304 27.031 -11.962 1.00 29.40 76 TRP A N 1
ATOM 551 C CA . TRP A 1 76 ? 26.970 28.160 -12.588 1.00 27.71 76 TRP A CA 1
ATOM 552 C C . TRP A 1 76 ? 28.205 27.689 -13.361 1.00 27.74 76 TRP A C 1
ATOM 553 O O . TRP A 1 76 ? 29.087 26.973 -12.815 1.00 31.22 76 TRP A O 1
ATOM 564 N N . GLU A 1 77 ? 28.268 28.164 -14.611 1.00 24.46 77 GLU A N 1
ATOM 565 C CA . GLU A 1 77 ? 29.417 28.007 -15.474 1.00 26.85 77 GLU A CA 1
ATOM 566 C C . GLU A 1 77 ? 29.834 29.381 -15.984 1.00 22.78 77 GLU A C 1
ATOM 567 O O . GLU A 1 77 ? 28.990 30.252 -16.207 1.00 26.81 77 GLU A O 1
ATOM 573 N N . TYR A 1 78 ? 31.151 29.524 -16.151 1.00 21.99 78 TYR A N 1
ATOM 574 C CA . TYR A 1 78 ? 31.759 30.709 -16.743 1.00 24.90 78 TYR A CA 1
ATOM 575 C C . TYR A 1 78 ? 32.195 30.340 -18.160 1.00 28.23 78 TYR A C 1
ATOM 576 O O . TYR A 1 78 ? 33.167 29.620 -18.326 1.00 27.68 78 TYR A O 1
ATOM 585 N N . LEU A 1 79 ? 31.507 30.906 -19.157 1.00 27.64 79 LEU A N 1
ATOM 586 C CA . LEU A 1 79 ? 31.736 30.530 -20.574 1.00 29.41 79 LEU A CA 1
ATOM 587 C C . LEU A 1 79 ? 31.859 31.818 -21.402 1.00 30.92 79 LEU A C 1
ATOM 588 O O . LEU A 1 79 ? 30.977 32.665 -21.360 1.00 33.76 79 LEU A O 1
ATOM 593 N N . ASN A 1 80 ? 32.989 31.942 -22.119 1.00 33.60 80 ASN A N 1
ATOM 594 C CA . ASN A 1 80 ? 33.256 33.030 -23.025 1.00 37.26 80 ASN A CA 1
ATOM 595 C C . ASN A 1 80 ? 32.962 34.348 -22.312 1.00 38.30 80 ASN A C 1
ATOM 596 O O . ASN A 1 80 ? 32.263 35.201 -22.847 1.00 43.62 80 ASN A O 1
ATOM 601 N N . GLY A 1 81 ? 33.472 34.466 -21.079 1.00 37.10 81 GLY A N 1
ATOM 602 C CA . GLY A 1 81 ? 33.492 35.739 -20.325 1.00 39.88 81 GLY A CA 1
ATOM 603 C C . GLY A 1 81 ? 32.198 36.053 -19.591 1.00 37.48 81 GLY A C 1
ATOM 604 O O . GLY A 1 81 ? 32.046 37.171 -19.113 1.00 44.66 81 GLY A O 1
ATOM 605 N N . LYS A 1 82 ? 31.275 35.088 -19.490 1.00 33.65 82 LYS A N 1
ATOM 606 C CA . LYS A 1 82 ? 29.970 35.293 -18.851 1.00 36.16 82 LYS A CA 1
ATOM 607 C C . LYS A 1 82 ? 29.671 34.153 -17.861 1.00 30.32 82 LYS A C 1
ATOM 608 O O . LYS A 1 82 ? 29.868 32.990 -18.155 1.00 28.42 82 LYS A O 1
ATOM 614 N N . TRP A 1 83 ? 29.105 34.514 -16.709 1.00 31.36 83 TRP A N 1
ATOM 615 C CA . TRP A 1 83 ? 28.491 33.550 -15.803 1.00 30.25 83 TRP A CA 1
ATOM 616 C C . TRP A 1 83 ? 27.060 33.242 -16.258 1.00 28.94 83 TRP A C 1
ATOM 617 O O . TRP A 1 83 ? 26.267 34.178 -16.439 1.00 34.74 83 TRP A O 1
ATOM 628 N N . LEU A 1 84 ? 26.751 31.947 -16.404 1.00 28.20 84 LEU A N 1
ATOM 629 C CA . LEU A 1 84 ? 25.476 31.406 -16.952 1.00 32.33 84 LEU A CA 1
ATOM 630 C C . LEU A 1 84 ? 25.047 30.257 -16.044 1.00 28.88 84 LEU A C 1
ATOM 631 O O . LEU A 1 84 ? 25.904 29.523 -15.559 1.00 28.46 84 LEU A O 1
ATOM 636 N N . VAL A 1 85 ? 23.738 30.085 -15.876 1.00 29.88 85 VAL A N 1
ATOM 637 C CA . VAL A 1 85 ? 23.194 28.908 -15.213 1.00 31.06 85 VAL A CA 1
ATOM 638 C C . VAL A 1 85 ? 22.967 27.865 -16.298 1.00 28.95 85 VAL A C 1
ATOM 639 O O . VAL A 1 85 ? 22.330 28.178 -17.304 1.00 32.62 85 VAL A O 1
ATOM 643 N N . LYS A 1 86 ? 23.487 26.661 -16.067 1.00 26.81 86 LYS A N 1
ATOM 644 C CA . LYS A 1 86 ? 23.314 25.527 -16.943 1.00 26.43 86 LYS A CA 1
ATOM 645 C C . LYS A 1 86 ? 22.767 24.369 -16.137 1.00 26.10 86 LYS A C 1
ATOM 646 O O . LYS A 1 86 ? 23.147 24.213 -14.984 1.00 29.11 86 LYS A O 1
ATOM 652 N N . LYS A 1 87 ? 21.925 23.534 -16.733 1.00 28.32 87 LYS A N 1
ATOM 653 C CA . LYS A 1 87 ? 21.519 22.311 -16.079 1.00 26.72 87 LYS A CA 1
ATOM 654 C C . LYS A 1 87 ? 22.430 21.187 -16.568 1.00 26.51 87 LYS A C 1
ATOM 655 O O . LYS A 1 87 ? 22.541 21.004 -17.792 1.00 28.86 87 LYS A O 1
ATOM 661 N N . GLU A 1 88 ? 23.103 20.496 -15.638 1.00 25.25 88 GLU A N 1
ATOM 662 C CA . GLU A 1 88 ? 24.145 19.583 -15.993 1.00 24.43 88 GLU A CA 1
ATOM 663 C C . GLU A 1 88 ? 24.072 18.299 -15.184 1.00 24.13 88 GLU A C 1
ATOM 664 O O . GLU A 1 88 ? 23.530 18.257 -14.073 1.00 23.70 88 GLU A O 1
ATOM 670 N N . PRO A 1 89 ? 24.578 17.188 -15.753 1.00 21.17 89 PRO A N 1
ATOM 671 C CA . PRO A 1 89 ? 24.535 15.903 -15.081 1.00 23.10 89 PRO A CA 1
ATOM 672 C C . PRO A 1 89 ? 25.720 15.768 -14.117 1.00 21.23 89 PRO A C 1
ATOM 673 O O . PRO A 1 89 ? 26.868 15.999 -14.476 1.00 20.99 89 PRO A O 1
ATOM 677 N N . PHE A 1 90 ? 25.404 15.416 -12.876 1.00 19.84 90 PHE A N 1
ATOM 678 C CA . PHE A 1 90 ? 26.428 15.161 -11.845 1.00 19.52 90 PHE A CA 1
ATOM 679 C C . PHE A 1 90 ? 26.351 13.715 -11.372 1.00 18.53 90 PHE A C 1
ATOM 680 O O . PHE A 1 90 ? 25.275 13.121 -11.349 1.00 22.37 90 PHE A O 1
ATOM 688 N N . ARG A 1 91 ? 27.501 13.207 -10.916 1.00 19.61 91 ARG A N 1
ATOM 689 C CA . ARG A 1 91 ? 27.576 11.854 -10.445 1.00 21.40 91 ARG A CA 1
ATOM 690 C C . ARG A 1 91 ? 26.798 11.719 -9.129 1.00 19.66 91 ARG A C 1
ATOM 691 O O . ARG A 1 91 ? 26.728 12.639 -8.322 1.00 20.99 91 ARG A O 1
ATOM 699 N N . LYS A 1 92 ? 26.207 10.543 -8.972 1.00 19.48 92 LYS A N 1
ATOM 700 C CA . LYS A 1 92 ? 25.473 10.193 -7.785 1.00 20.00 92 LYS A CA 1
ATOM 701 C C . LYS A 1 92 ? 26.123 8.943 -7.196 1.00 21.32 92 LYS A C 1
ATOM 702 O O . LYS A 1 92 ? 26.389 7.969 -7.910 1.00 21.93 92 LYS A O 1
ATOM 708 N N . TYR A 1 93 ? 26.385 8.990 -5.869 1.00 19.41 93 TYR A N 1
ATOM 709 C CA . TYR A 1 93 ? 27.172 7.973 -5.174 1.00 21.33 93 TYR A CA 1
ATOM 710 C C . TYR A 1 93 ? 26.347 7.295 -4.081 1.00 20.32 93 TYR A C 1
ATOM 711 O O . TYR A 1 93 ? 25.364 7.842 -3.625 1.00 20.89 93 TYR A O 1
ATOM 720 N N . PRO A 1 94 ? 26.734 6.085 -3.642 1.00 22.31 94 PRO A N 1
ATOM 721 C CA . PRO A 1 94 ? 26.004 5.410 -2.571 1.00 21.22 94 PRO A CA 1
ATOM 722 C C . PRO A 1 94 ? 26.386 5.790 -1.130 1.00 21.40 94 PRO A C 1
ATOM 723 O O . PRO A 1 94 ? 25.665 5.442 -0.170 1.00 26.80 94 PRO A O 1
ATOM 727 N N . SER A 1 95 ? 27.512 6.467 -0.996 1.00 21.20 95 SER A N 1
ATOM 728 C CA . SER A 1 95 ? 27.948 6.954 0.292 1.00 21.43 95 SER A CA 1
ATOM 729 C C . SER A 1 95 ? 28.983 8.059 0.050 1.00 22.66 95 SER A C 1
ATOM 730 O O . SER A 1 95 ? 29.406 8.297 -1.073 1.00 22.34 95 SER A O 1
ATOM 733 N N . TYR A 1 96 ? 29.426 8.748 1.103 1.00 22.67 96 TYR A N 1
ATOM 734 C CA . TYR A 1 96 ? 30.432 9.769 0.941 1.00 23.99 96 TYR A CA 1
ATOM 735 C C . TYR A 1 96 ? 31.775 9.205 0.465 1.00 22.67 96 TYR A C 1
ATOM 736 O O . TYR A 1 96 ? 32.540 9.900 -0.289 1.00 24.32 96 TYR A O 1
ATOM 745 N N . MET A 1 97 ? 32.085 7.961 0.816 1.00 20.22 97 MET A N 1
ATOM 746 C CA . MET A 1 97 ? 33.438 7.442 0.514 1.00 20.58 97 MET A CA 1
ATOM 747 C C . MET A 1 97 ? 33.701 7.420 -1.004 1.00 20.40 97 MET A C 1
ATOM 748 O O . MET A 1 97 ? 34.825 7.759 -1.428 1.00 20.54 97 MET A O 1
ATOM 753 N N . GLU A 1 98 ? 32.694 7.009 -1.782 1.00 18.83 98 GLU A N 1
ATOM 754 C CA . GLU A 1 98 ? 32.952 6.786 -3.239 1.00 18.07 98 GLU A CA 1
ATOM 755 C C . GLU A 1 98 ? 33.285 8.123 -3.875 1.00 17.77 98 GLU A C 1
ATOM 756 O O . GLU A 1 98 ? 34.037 8.142 -4.862 1.00 19.64 98 GLU A O 1
ATOM 762 N N . SER A 1 99 ? 32.738 9.244 -3.374 1.00 17.75 99 SER A N 1
ATOM 763 C CA A SER A 1 99 ? 33.045 10.549 -4.017 0.50 16.83 99 SER A CA 1
ATOM 764 C CA B SER A 1 99 ? 33.018 10.580 -3.884 0.50 17.81 99 SER A CA 1
ATOM 765 C C . SER A 1 99 ? 34.522 10.891 -3.842 1.00 17.31 99 SER A C 1
ATOM 766 O O . SER A 1 99 ? 35.135 11.485 -4.740 1.00 17.62 99 SER A O 1
ATOM 771 N N . PHE A 1 100 ? 35.142 10.565 -2.682 1.00 17.48 100 PHE A N 1
ATOM 772 C CA . PHE A 1 100 ? 36.565 10.787 -2.531 1.00 17.59 100 PHE A CA 1
ATOM 773 C C . PHE A 1 100 ? 37.367 9.922 -3.520 1.00 18.21 100 PHE A C 1
ATOM 774 O O . PHE A 1 100 ? 38.322 10.415 -4.166 1.00 19.61 100 PHE A O 1
ATOM 782 N N . GLN A 1 101 ? 37.022 8.635 -3.555 1.00 17.75 101 GLN A N 1
ATOM 783 C CA . GLN A 1 101 ? 37.681 7.691 -4.460 1.00 18.42 101 GLN A CA 1
ATOM 784 C C . GLN A 1 101 ? 37.529 8.191 -5.914 1.00 19.08 101 GLN A C 1
ATOM 785 O O . GLN A 1 101 ? 38.495 8.111 -6.686 1.00 19.09 101 GLN A O 1
ATOM 791 N N . ASP A 1 102 ? 36.342 8.687 -6.227 1.00 16.76 102 ASP A N 1
ATOM 792 C CA . ASP A 1 102 ? 36.064 9.090 -7.631 1.00 16.70 102 ASP A CA 1
ATOM 793 C C . ASP A 1 102 ? 36.769 10.398 -7.966 1.00 17.53 102 ASP A C 1
ATOM 794 O O . ASP A 1 102 ? 37.240 10.588 -9.085 1.00 18.76 102 ASP A O 1
ATOM 799 N N . ASN A 1 103 ? 36.901 11.343 -7.024 1.00 16.38 103 ASN A N 1
ATOM 800 C CA . ASN A 1 103 ? 37.712 12.531 -7.269 1.00 16.15 103 ASN A CA 1
ATOM 801 C C . ASN A 1 103 ? 39.137 12.110 -7.621 1.00 17.31 103 ASN A C 1
ATOM 802 O O . ASN A 1 103 ? 39.759 12.601 -8.614 1.00 18.65 103 ASN A O 1
ATOM 807 N N . ALA A 1 104 ? 39.710 11.171 -6.870 1.00 17.23 104 ALA A N 1
ATOM 808 C CA . ALA A 1 104 ? 41.067 10.704 -7.156 1.00 17.74 104 ALA A CA 1
ATOM 809 C C . ALA A 1 104 ? 41.085 10.038 -8.540 1.00 17.40 104 ALA A C 1
ATOM 810 O O . ALA A 1 104 ? 42.010 10.289 -9.295 1.00 19.75 104 ALA A O 1
ATOM 812 N N . HIS A 1 105 ? 40.076 9.226 -8.818 1.00 17.84 105 HIS A N 1
ATOM 813 C CA . HIS A 1 105 ? 40.039 8.513 -10.093 1.00 19.58 105 HIS A CA 1
ATOM 814 C C . HIS A 1 105 ? 39.975 9.513 -11.248 1.00 19.43 105 HIS A C 1
ATOM 815 O O . HIS A 1 105 ? 40.667 9.333 -12.293 1.00 20.19 105 HIS A O 1
ATOM 822 N N . VAL A 1 106 ? 39.131 10.514 -11.105 1.00 17.04 106 VAL A N 1
ATOM 823 C CA . VAL A 1 106 ? 39.002 11.526 -12.155 1.00 16.86 106 VAL A CA 1
ATOM 824 C C . VAL A 1 106 ? 40.348 12.203 -12.363 1.00 17.80 106 VAL A C 1
ATOM 825 O O . VAL A 1 106 ? 40.838 12.358 -13.522 1.00 17.53 106 VAL A O 1
ATOM 829 N N . LEU A 1 107 ? 41.045 12.612 -11.299 1.00 17.59 107 LEU A N 1
ATOM 830 C CA . LEU A 1 107 ? 42.273 13.314 -11.484 1.00 17.08 107 LEU A CA 1
ATOM 831 C C . LEU A 1 107 ? 43.355 12.405 -12.078 1.00 17.82 107 LEU A C 1
ATOM 832 O O . LEU A 1 107 ? 44.221 12.883 -12.856 1.00 19.75 107 LEU A O 1
ATOM 837 N N . LYS A 1 108 ? 43.401 11.140 -11.662 1.00 19.19 108 LYS A N 1
ATOM 838 C CA . LYS A 1 108 ? 44.488 10.258 -12.065 1.00 20.23 108 LYS A CA 1
ATOM 839 C C . LYS A 1 108 ? 44.279 9.690 -13.478 1.00 20.03 108 LYS A C 1
ATOM 840 O O . LYS A 1 108 ? 45.282 9.264 -14.037 1.00 21.30 108 LYS A O 1
ATOM 846 N N . THR A 1 109 ? 43.032 9.550 -13.944 1.00 19.66 109 THR A N 1
ATOM 847 C CA . THR A 1 109 ? 42.780 8.738 -15.151 1.00 20.35 109 THR A CA 1
ATOM 848 C C . THR A 1 109 ? 42.103 9.514 -16.268 1.00 19.50 109 THR A C 1
ATOM 849 O O . THR A 1 109 ? 42.099 8.970 -17.400 1.00 21.24 109 THR A O 1
ATOM 853 N N . THR A 1 110 ? 41.616 10.722 -16.062 1.00 17.72 110 THR A N 1
ATOM 854 C CA . THR A 1 110 ? 40.906 11.421 -17.143 1.00 17.85 110 THR A CA 1
ATOM 855 C C . THR A 1 110 ? 41.887 11.671 -18.300 1.00 18.71 110 THR A C 1
ATOM 856 O O . THR A 1 110 ? 42.965 12.202 -18.117 1.00 19.28 110 THR A O 1
ATOM 860 N N . SER A 1 111 ? 41.469 11.258 -19.512 1.00 19.32 111 SER A N 1
ATOM 861 C CA . SER A 1 111 ? 42.308 11.419 -20.709 1.00 21.98 111 SER A CA 1
ATOM 862 C C . SER A 1 111 ? 41.399 11.579 -21.937 1.00 20.71 111 SER A C 1
ATOM 863 O O . SER A 1 111 ? 40.491 10.785 -22.170 1.00 22.28 111 SER A O 1
ATOM 866 N N . PHE A 1 112 ? 41.699 12.619 -22.703 1.00 22.42 112 PHE A N 1
ATOM 867 C CA . PHE A 1 112 ? 41.029 12.909 -23.988 1.00 22.76 112 PHE A CA 1
ATOM 868 C C . PHE A 1 112 ? 41.878 12.528 -25.192 1.00 25.36 112 PHE A C 1
ATOM 869 O O . PHE A 1 112 ? 41.379 12.645 -26.336 1.00 28.37 112 PHE A O 1
ATOM 877 N N . GLN A 1 113 ? 43.139 12.180 -24.953 1.00 24.74 113 GLN A N 1
ATOM 878 C CA . GLN A 1 113 ? 44.058 11.815 -26.038 1.00 28.25 113 GLN A CA 1
ATOM 879 C C . GLN A 1 113 ? 45.005 10.730 -25.520 1.00 31.38 113 GLN A C 1
ATOM 880 O O . GLN A 1 113 ? 45.437 10.801 -24.391 1.00 30.62 113 GLN A O 1
ATOM 886 N N . ALA A 1 114 ? 45.356 9.749 -26.349 1.00 35.98 114 ALA A N 1
ATOM 887 C CA . ALA A 1 114 ? 46.197 8.636 -25.919 1.00 38.43 114 ALA A CA 1
ATOM 888 C C . ALA A 1 114 ? 47.488 9.169 -25.289 1.00 39.01 114 ALA A C 1
ATOM 889 O O . ALA A 1 114 ? 48.134 10.088 -25.844 1.00 38.89 114 ALA A O 1
ATOM 891 N N . GLY A 1 115 ? 47.803 8.631 -24.097 1.00 39.54 115 GLY A N 1
ATOM 892 C CA . GLY A 1 115 ? 49.013 8.921 -23.397 1.00 43.02 115 GLY A CA 1
ATOM 893 C C . GLY A 1 115 ? 49.008 10.277 -22.700 1.00 39.51 115 GLY A C 1
ATOM 894 O O . GLY A 1 115 ? 50.019 10.649 -22.183 1.00 47.74 115 GLY A O 1
ATOM 895 N N . VAL A 1 116 ? 47.907 11.037 -22.725 1.00 30.73 116 VAL A N 1
ATOM 896 C CA . VAL A 1 116 ? 47.875 12.373 -22.120 1.00 31.48 116 VAL A CA 1
ATOM 897 C C . VAL A 1 116 ? 46.810 12.414 -21.023 1.00 24.33 116 VAL A C 1
ATOM 898 O O . VAL A 1 116 ? 45.620 12.250 -21.280 1.00 23.48 116 VAL A O 1
ATOM 902 N N . TYR A 1 117 ? 47.275 12.629 -19.777 1.00 22.88 117 TYR A N 1
ATOM 903 C CA . TYR A 1 117 ? 46.372 12.703 -18.642 1.00 22.49 117 TYR A CA 1
ATOM 904 C C . TYR A 1 117 ? 46.061 14.184 -18.363 1.00 20.09 117 TYR A C 1
ATOM 905 O O . TYR A 1 117 ? 46.961 14.979 -18.070 1.00 22.26 117 TYR A O 1
ATOM 914 N N . TYR A 1 118 ? 44.774 14.527 -18.462 1.00 18.86 118 TYR A N 1
ATOM 915 C CA A TYR A 1 118 ? 44.341 15.890 -18.482 0.50 18.90 118 TYR A CA 1
ATOM 916 C CA B TYR A 1 118 ? 44.215 15.918 -18.455 0.50 20.08 118 TYR A CA 1
ATOM 917 C C . TYR A 1 118 ? 44.681 16.640 -17.194 1.00 18.36 118 TYR A C 1
ATOM 918 O O . TYR A 1 118 ? 44.971 17.846 -17.250 1.00 20.44 118 TYR A O 1
ATOM 935 N N . TYR A 1 119 ? 44.656 15.906 -16.058 1.00 18.42 119 TYR A N 1
ATOM 936 C CA . TYR A 1 119 ? 44.938 16.517 -14.782 1.00 18.78 119 TYR A CA 1
ATOM 937 C C . TYR A 1 119 ? 46.358 16.235 -14.288 1.00 18.71 119 TYR A C 1
ATOM 938 O O . TYR A 1 119 ? 46.617 16.416 -13.061 1.00 19.72 119 TYR A O 1
ATOM 947 N N . ALA A 1 120 ? 47.308 15.840 -15.117 1.00 19.98 120 ALA A N 1
ATOM 948 C CA . ALA A 1 120 ? 48.620 15.426 -14.695 1.00 21.02 120 ALA A CA 1
ATOM 949 C C . ALA A 1 120 ? 49.357 16.523 -13.915 1.00 23.13 120 ALA A C 1
ATOM 950 O O . ALA A 1 120 ? 50.217 16.213 -13.038 1.00 24.90 120 ALA A O 1
ATOM 952 N N . GLY A 1 121 ? 49.019 17.779 -14.189 1.00 21.69 121 GLY A N 1
ATOM 953 C CA . GLY A 1 121 ? 49.666 18.916 -13.539 1.00 22.78 121 GLY A CA 1
ATOM 954 C C . GLY A 1 121 ? 49.201 19.090 -12.106 1.00 23.95 121 GLY A C 1
ATOM 955 O O . GLY A 1 121 ? 49.761 19.950 -11.405 1.00 26.83 121 GLY A O 1
ATOM 956 N N . ALA A 1 122 ? 48.175 18.327 -11.699 1.00 21.15 122 ALA A N 1
ATOM 957 C CA . ALA A 1 122 ? 47.727 18.347 -10.288 1.00 22.00 122 ALA A CA 1
ATOM 958 C C . ALA A 1 122 ? 48.244 17.139 -9.515 1.00 21.97 122 ALA A C 1
ATOM 959 O O . ALA A 1 122 ? 47.977 17.038 -8.319 1.00 23.48 122 ALA A O 1
ATOM 961 N N . TRP A 1 123 ? 49.012 16.246 -10.117 1.00 22.00 123 TRP A N 1
ATOM 962 C CA . TRP A 1 123 ? 49.631 15.122 -9.411 1.00 22.38 123 TRP A CA 1
ATOM 963 C C . TRP A 1 123 ? 50.803 15.646 -8.592 1.00 22.89 123 TRP A C 1
ATOM 964 O O . TRP A 1 123 ? 51.573 16.451 -9.055 1.00 23.68 123 TRP A O 1
ATOM 975 N N . LYS A 1 124 ? 50.897 15.210 -7.319 1.00 23.35 124 LYS A N 1
ATOM 976 C CA . LYS A 1 124 ? 51.873 15.796 -6.433 1.00 25.52 124 LYS A CA 1
ATOM 977 C C . LYS A 1 124 ? 53.299 15.715 -7.014 1.00 25.22 124 LYS A C 1
ATOM 978 O O . LYS A 1 124 ? 54.061 16.714 -6.999 1.00 26.62 124 LYS A O 1
ATOM 984 N N . SER A 1 125 ? 53.651 14.547 -7.574 1.00 26.67 125 SER A N 1
ATOM 985 C CA . SER A 1 125 ? 54.992 14.311 -8.126 1.00 32.00 125 SER A CA 1
ATOM 986 C C . SER A 1 125 ? 55.306 15.239 -9.315 1.00 31.34 125 SER A C 1
ATOM 987 O O . SER A 1 125 ? 56.480 15.388 -9.681 1.00 36.94 125 SER A O 1
ATOM 990 N N . ASN A 1 126 ? 54.280 15.879 -9.897 1.00 29.70 126 ASN A N 1
ATOM 991 C CA . ASN A 1 126 ? 54.489 16.799 -11.040 1.00 30.80 126 ASN A CA 1
ATOM 992 C C . ASN A 1 126 ? 54.445 18.265 -10.583 1.00 32.57 126 ASN A C 1
ATOM 993 O O . ASN A 1 126 ? 54.312 19.160 -11.400 1.00 31.81 126 ASN A O 1
ATOM 998 N N . THR A 1 127 ? 54.564 18.515 -9.274 1.00 28.91 127 THR A N 1
ATOM 999 C CA . THR A 1 127 ? 54.385 19.889 -8.737 1.00 27.38 127 THR A CA 1
ATOM 1000 C C . THR A 1 127 ? 55.545 20.252 -7.806 1.00 26.82 127 THR A C 1
ATOM 1001 O O . THR A 1 127 ? 56.250 19.351 -7.376 1.00 29.55 127 THR A O 1
ATOM 1005 N N . SER A 1 128 ? 55.716 21.565 -7.546 1.00 28.07 128 SER A N 1
ATOM 1006 C CA . SER A 1 128 ? 56.579 22.045 -6.436 1.00 29.21 128 SER A CA 1
ATOM 1007 C C . SER A 1 128 ? 55.771 22.321 -5.156 1.00 28.93 128 SER A C 1
ATOM 1008 O O . SER A 1 128 ? 56.348 22.264 -4.051 1.00 36.08 128 SER A O 1
ATOM 1011 N N . SER A 1 129 ? 54.506 22.692 -5.287 1.00 25.70 129 SER A N 1
ATOM 1012 C CA . SER A 1 129 ? 53.641 22.930 -4.127 1.00 26.20 129 SER A CA 1
ATOM 1013 C C . SER A 1 129 ? 52.202 22.663 -4.534 1.00 24.37 129 SER A C 1
ATOM 1014 O O . SER A 1 129 ? 51.893 22.523 -5.730 1.00 25.13 129 SER A O 1
ATOM 1017 N N . TYR A 1 130 ? 51.304 22.676 -3.567 1.00 23.82 130 TYR A N 1
ATOM 1018 C CA . TYR A 1 130 ? 49.892 22.523 -3.812 1.00 22.00 130 TYR A CA 1
ATOM 1019 C C . TYR A 1 130 ? 49.389 23.613 -4.788 1.00 20.28 130 TYR A C 1
ATOM 1020 O O . TYR A 1 130 ? 48.346 23.421 -5.425 1.00 22.14 130 TYR A O 1
ATOM 1029 N N . ARG A 1 131 ? 50.046 24.783 -4.833 1.00 22.02 131 ARG A N 1
ATOM 1030 C CA A ARG A 1 131 ? 49.567 25.918 -5.637 0.50 23.16 131 ARG A CA 1
ATOM 1031 C CA B ARG A 1 131 ? 49.515 25.890 -5.639 0.50 22.80 131 ARG A CA 1
ATOM 1032 C C . ARG A 1 131 ? 49.618 25.555 -7.131 1.00 22.24 131 ARG A C 1
ATOM 1033 O O . ARG A 1 131 ? 48.791 26.026 -7.903 1.00 22.94 131 ARG A O 1
ATOM 1048 N N . ASP A 1 132 ? 50.586 24.714 -7.504 1.00 21.39 132 ASP A N 1
ATOM 1049 C CA . ASP A 1 132 ? 50.695 24.251 -8.928 1.00 22.93 132 ASP A CA 1
ATOM 1050 C C . ASP A 1 132 ? 49.466 23.402 -9.257 1.00 22.98 132 ASP A C 1
ATOM 1051 O O . ASP A 1 132 ? 48.888 23.472 -10.325 1.00 25.28 132 ASP A O 1
ATOM 1056 N N . ALA A 1 133 ? 49.039 22.558 -8.314 1.00 21.93 133 ALA A N 1
ATOM 1057 C CA . ALA A 1 133 ? 47.899 21.651 -8.493 1.00 20.24 133 ALA A CA 1
ATOM 1058 C C . ALA A 1 133 ? 46.602 22.454 -8.599 1.00 20.42 133 ALA A C 1
ATOM 1059 O O . ALA A 1 133 ? 45.772 22.219 -9.502 1.00 20.69 133 ALA A O 1
ATOM 1061 N N . THR A 1 134 ? 46.394 23.427 -7.695 1.00 20.03 134 THR A N 1
ATOM 1062 C CA . THR A 1 134 ? 45.150 24.185 -7.765 1.00 19.83 134 THR A CA 1
ATOM 1063 C C . THR A 1 134 ? 45.102 24.992 -9.072 1.00 20.76 134 THR A C 1
ATOM 1064 O O . THR A 1 134 ? 44.030 25.114 -9.681 1.00 22.08 134 THR A O 1
ATOM 1068 N N . ALA A 1 135 ? 46.249 25.535 -9.479 1.00 21.69 135 ALA A N 1
ATOM 1069 C CA . ALA A 1 135 ? 46.320 26.304 -10.728 1.00 23.48 135 ALA A CA 1
ATOM 1070 C C . ALA A 1 135 ? 45.957 25.396 -11.912 1.00 20.88 135 ALA A C 1
ATOM 1071 O O . ALA A 1 135 ? 45.217 25.852 -12.833 1.00 23.57 135 ALA A O 1
ATOM 1073 N N . TRP A 1 136 ? 46.468 24.164 -11.915 1.00 20.22 136 TRP A N 1
ATOM 1074 C CA . TRP A 1 136 ? 46.211 23.257 -13.033 1.00 19.60 136 TRP A CA 1
ATOM 1075 C C . TRP A 1 136 ? 44.704 22.969 -13.155 1.00 19.88 136 TRP A C 1
ATOM 1076 O O . TRP A 1 136 ? 44.180 22.738 -14.266 1.00 20.83 136 TRP A O 1
ATOM 1087 N N . LEU A 1 137 ? 43.985 22.893 -12.025 1.00 18.95 137 LEU A N 1
ATOM 1088 C CA . LEU A 1 137 ? 42.554 22.533 -12.054 1.00 19.45 137 LEU A CA 1
ATOM 1089 C C . LEU A 1 137 ? 41.707 23.634 -12.713 1.00 18.70 137 LEU A C 1
ATOM 1090 O O . LEU A 1 137 ? 40.609 23.372 -13.209 1.00 21.05 137 LEU A O 1
ATOM 1095 N N . THR A 1 138 ? 42.191 24.862 -12.653 1.00 20.60 138 THR A N 1
ATOM 1096 C CA . THR A 1 138 ? 41.425 26.002 -13.093 1.00 22.85 138 THR A CA 1
ATOM 1097 C C . THR A 1 138 ? 41.316 25.960 -14.627 1.00 22.42 138 THR A C 1
ATOM 1098 O O . THR A 1 138 ? 42.336 25.811 -15.312 1.00 24.98 138 THR A O 1
ATOM 1102 N N . GLY A 1 139 ? 40.085 26.025 -15.114 1.00 22.07 139 GLY A N 1
ATOM 1103 C CA . GLY A 1 139 ? 39.804 25.934 -16.557 1.00 22.61 139 GLY A CA 1
ATOM 1104 C C . GLY A 1 139 ? 39.770 24.502 -17.081 1.00 24.10 139 GLY A C 1
ATOM 1105 O O . GLY A 1 139 ? 39.516 24.279 -18.287 1.00 26.52 139 GLY A O 1
ATOM 1106 N N . ARG A 1 140 ? 40.005 23.504 -16.210 1.00 20.44 140 ARG A N 1
ATOM 1107 C CA . ARG A 1 140 ? 39.963 22.119 -16.527 1.00 20.52 140 ARG A CA 1
ATOM 1108 C C . ARG A 1 140 ? 38.838 21.440 -15.752 1.00 19.11 140 ARG A C 1
ATOM 1109 O O . ARG A 1 140 ? 37.852 20.995 -16.301 1.00 20.68 140 ARG A O 1
ATOM 1117 N N . TYR A 1 141 ? 39.007 21.385 -14.414 1.00 18.53 141 TYR A N 1
ATOM 1118 C CA . TYR A 1 141 ? 38.032 20.739 -13.550 1.00 18.01 141 TYR A CA 1
ATOM 1119 C C . TYR A 1 141 ? 36.743 21.563 -13.454 1.00 17.75 141 TYR A C 1
ATOM 1120 O O . TYR A 1 141 ? 35.643 21.015 -13.317 1.00 19.81 141 TYR A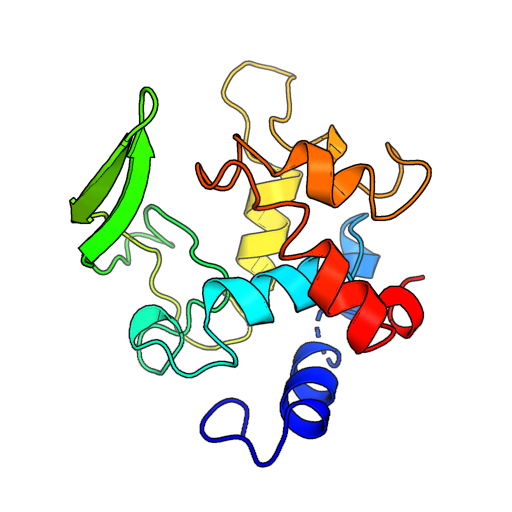 O 1
ATOM 1129 N N . ALA A 1 142 ? 36.915 22.893 -13.481 1.00 19.45 142 ALA A N 1
ATOM 1130 C CA . ALA A 1 142 ? 35.853 23.846 -13.294 1.00 21.53 142 ALA A CA 1
ATOM 1131 C C . ALA A 1 142 ? 36.148 25.069 -14.163 1.00 22.17 142 ALA A C 1
ATOM 1132 O O . ALA A 1 142 ? 37.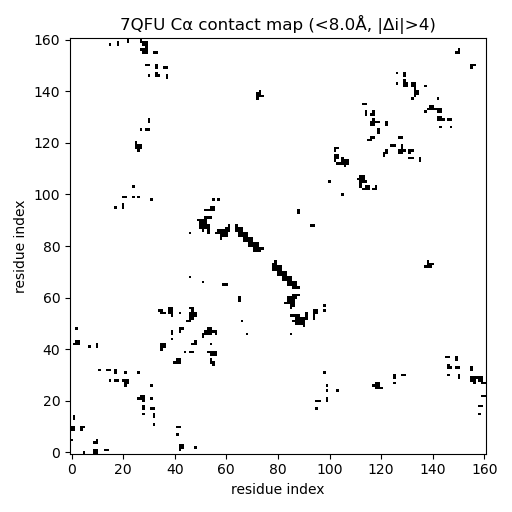308 25.398 -14.421 1.00 22.89 142 ALA A O 1
ATOM 1134 N N . THR A 1 143 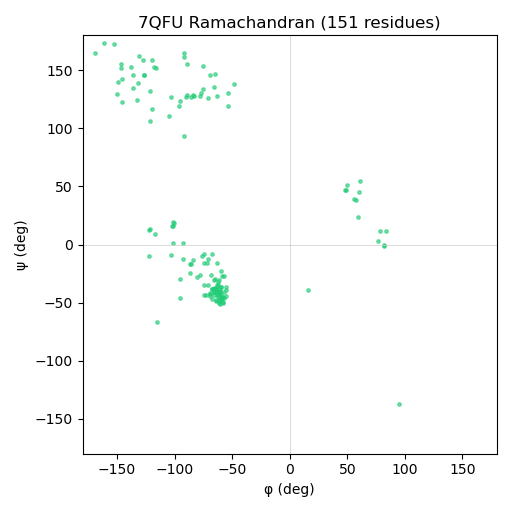? 35.091 25.752 -14.572 1.00 23.06 143 THR A N 1
ATOM 1135 C CA . THR A 1 143 ? 35.222 26.921 -15.463 1.00 24.19 143 THR A CA 1
ATOM 1136 C C . THR A 1 143 ? 35.484 28.216 -14.686 1.00 24.46 143 THR A C 1
ATOM 1137 O O . THR A 1 143 ? 35.958 29.206 -15.231 1.00 26.01 143 THR A O 1
ATOM 1141 N N . ASP A 1 144 ? 35.219 28.203 -13.370 1.00 23.44 144 ASP A N 1
ATOM 1142 C CA . ASP A 1 144 ? 35.423 29.402 -12.558 1.00 24.75 144 ASP A CA 1
ATOM 1143 C C . ASP A 1 144 ? 36.859 29.883 -12.763 1.00 25.76 144 ASP A C 1
ATOM 1144 O O . ASP A 1 144 ? 37.815 29.166 -12.446 1.00 25.42 144 ASP A O 1
ATOM 1149 N N . PRO A 1 145 ? 37.097 31.103 -13.281 1.00 26.92 145 PRO A N 1
ATOM 1150 C CA . PRO A 1 145 ? 38.468 31.552 -13.535 1.00 27.25 145 PRO A CA 1
ATOM 1151 C C . PRO A 1 145 ? 39.260 31.859 -12.253 1.00 27.21 145 PRO A C 1
ATOM 1152 O O . PRO A 1 145 ? 40.484 32.048 -12.323 1.00 31.02 145 PRO A O 1
ATOM 1156 N N . SER A 1 146 ? 38.549 31.932 -11.124 1.00 28.94 146 SER A N 1
ATOM 1157 C CA . SER A 1 146 ? 39.138 32.134 -9.766 1.00 29.84 146 SER A CA 1
ATOM 1158 C C . SER A 1 146 ? 39.197 30.821 -8.980 1.00 27.41 146 SER A C 1
ATOM 1159 O O . SER A 1 146 ? 39.405 30.832 -7.752 1.00 27.10 146 SER A O 1
ATOM 1162 N N . TYR A 1 147 ? 39.052 29.671 -9.644 1.00 22.68 147 TYR A N 1
ATOM 1163 C CA . TYR A 1 147 ? 38.915 28.394 -8.913 1.00 20.90 147 TYR A CA 1
ATOM 1164 C C . TYR A 1 147 ? 40.138 28.191 -8.029 1.00 21.07 147 TYR A C 1
ATOM 1165 O O . TYR A 1 147 ? 39.966 27.825 -6.835 1.00 22.41 147 TYR A O 1
ATOM 1174 N N . ASN A 1 148 ? 41.346 28.348 -8.580 1.00 22.39 148 ASN A N 1
ATOM 1175 C CA . ASN A 1 148 ? 42.543 28.067 -7.783 1.00 22.87 148 ASN A CA 1
ATOM 1176 C C . ASN A 1 148 ? 42.607 29.034 -6.592 1.00 24.42 148 ASN A C 1
ATOM 1177 O O . ASN A 1 148 ? 43.039 28.609 -5.496 1.00 24.34 148 ASN A O 1
ATOM 1182 N N . ALA A 1 149 ? 42.155 30.280 -6.761 1.00 23.90 149 ALA A N 1
ATOM 1183 C CA . ALA A 1 149 ? 42.205 31.261 -5.629 1.00 25.76 149 ALA A CA 1
ATOM 1184 C C . ALA A 1 149 ? 41.250 30.818 -4.512 1.00 23.54 149 ALA A C 1
ATOM 1185 O O . ALA A 1 149 ? 41.569 30.913 -3.300 1.00 25.31 149 ALA A O 1
ATOM 1187 N N . LYS A 1 150 ? 40.091 30.277 -4.887 1.00 22.85 150 LYS A N 1
ATOM 1188 C CA A LYS A 1 150 ? 39.138 29.771 -3.893 0.50 22.89 150 LYS A CA 1
ATOM 1189 C CA B LYS A 1 150 ? 39.118 29.759 -3.909 0.50 22.83 150 LYS A CA 1
ATOM 1190 C C . LYS A 1 150 ? 39.713 28.565 -3.157 1.00 21.39 150 LYS A C 1
ATOM 1191 O O . LYS A 1 150 ? 39.630 28.515 -1.914 1.00 22.68 150 LYS A O 1
ATOM 1202 N N . LEU A 1 151 ? 40.342 27.625 -3.846 1.00 19.18 151 LEU A N 1
ATOM 1203 C CA . LEU A 1 151 ? 40.949 26.464 -3.210 1.00 19.52 151 LEU A CA 1
ATOM 1204 C C . LEU A 1 151 ? 42.087 26.940 -2.307 1.00 19.64 151 LEU A C 1
ATOM 1205 O O . LEU A 1 151 ? 42.209 26.483 -1.141 1.00 20.14 151 LEU A O 1
ATOM 1210 N N . ASN A 1 152 ? 42.949 27.812 -2.827 1.00 19.58 152 ASN A N 1
ATOM 1211 C CA . ASN A 1 152 ? 44.163 28.234 -2.094 1.00 20.26 152 ASN A CA 1
ATOM 1212 C C . ASN A 1 152 ? 43.744 28.932 -0.793 1.00 20.96 152 ASN A C 1
ATOM 1213 O O . ASN A 1 152 ? 44.391 28.735 0.261 1.00 22.10 152 ASN A O 1
ATOM 1218 N N . ASN A 1 153 ? 42.707 29.766 -0.859 1.00 20.58 153 ASN A N 1
ATOM 1219 C CA . ASN A 1 153 ? 42.238 30.544 0.280 1.00 22.17 153 ASN A CA 1
ATOM 1220 C C . ASN A 1 153 ? 41.734 29.621 1.395 1.00 21.83 153 ASN A C 1
ATOM 1221 O O . ASN A 1 153 ? 42.008 29.897 2.555 1.00 22.16 153 ASN A O 1
ATOM 1226 N N . VAL A 1 154 ? 41.092 28.512 1.060 1.00 20.49 154 VAL A N 1
ATOM 1227 C CA . VAL A 1 154 ? 40.667 27.499 2.029 1.00 20.22 154 VAL A CA 1
ATOM 1228 C C . VAL A 1 154 ? 41.888 26.768 2.604 1.00 20.45 154 VAL A C 1
ATOM 1229 O O . VAL A 1 154 ? 41.985 26.536 3.846 1.00 20.61 154 VAL A O 1
ATOM 1233 N N . ILE A 1 155 ? 42.857 26.418 1.766 1.00 20.72 155 ILE A N 1
ATOM 1234 C CA . ILE A 1 155 ? 44.029 25.691 2.212 1.00 19.34 155 ILE A CA 1
ATOM 1235 C C . ILE A 1 155 ? 44.762 26.562 3.247 1.00 19.88 155 ILE A C 1
ATOM 1236 O O . ILE A 1 155 ? 45.235 26.053 4.300 1.00 21.32 155 ILE A O 1
ATOM 1241 N N . THR A 1 156 ? 44.944 27.849 2.945 1.00 19.91 156 THR A N 1
ATOM 1242 C CA . THR A 1 156 ? 45.732 28.731 3.810 1.00 21.02 156 THR A CA 1
ATOM 1243 C C . THR A 1 156 ? 44.949 29.056 5.086 1.00 21.99 156 THR A C 1
ATOM 1244 O O . THR A 1 156 ? 45.547 28.998 6.183 1.00 23.39 156 THR A O 1
ATOM 1248 N N . ALA A 1 157 ? 43.654 29.346 4.967 1.00 20.89 157 ALA A N 1
ATOM 1249 C CA . ALA A 1 157 ? 42.851 29.712 6.145 1.00 23.18 157 ALA A CA 1
ATOM 1250 C C . ALA A 1 157 ? 42.812 28.571 7.168 1.00 22.74 157 ALA A C 1
ATOM 1251 O O . ALA A 1 157 ? 42.813 28.879 8.396 1.00 24.14 157 ALA A O 1
ATOM 1253 N N . TYR A 1 158 ? 42.883 27.312 6.729 1.00 23.02 158 TYR A N 1
ATOM 1254 C CA . TYR A 1 158 ? 42.645 26.129 7.596 1.00 22.15 158 TYR A CA 1
ATOM 1255 C C . TYR A 1 158 ? 43.924 25.277 7.693 1.00 23.32 158 TYR A C 1
ATOM 1256 O O . TYR A 1 158 ? 43.902 24.178 8.256 1.00 23.94 158 TYR A O 1
ATOM 1265 N N . ASN A 1 159 ? 45.055 25.796 7.178 1.00 21.13 159 ASN A N 1
ATOM 1266 C CA . ASN A 1 159 ? 46.321 25.114 7.227 1.00 21.51 159 ASN A CA 1
ATOM 1267 C C . ASN A 1 159 ? 46.148 23.689 6.736 1.00 23.36 159 ASN A C 1
ATOM 1268 O O . ASN A 1 159 ? 46.663 22.775 7.377 1.00 21.62 159 ASN A O 1
ATOM 1273 N N . LEU A 1 160 ? 45.520 23.511 5.542 1.00 20.34 160 LEU A N 1
ATOM 1274 C CA . LEU A 1 160 ? 45.208 22.144 5.146 1.00 19.14 160 LEU A CA 1
ATOM 1275 C C . LEU A 1 160 ? 46.441 21.314 4.727 1.00 17.54 160 LEU A C 1
ATOM 1276 O O . LEU A 1 160 ? 46.336 20.059 4.650 1.00 20.21 160 LEU A O 1
ATOM 1281 N N . THR A 1 161 ? 47.601 21.942 4.438 1.00 20.09 161 THR A N 1
ATOM 1282 C CA . THR A 1 161 ? 48.791 21.142 4.097 1.00 22.17 161 THR A CA 1
ATOM 1283 C C . THR A 1 161 ? 49.307 20.323 5.287 1.00 22.72 161 THR A C 1
ATOM 1284 O O . THR A 1 161 ? 50.142 19.439 5.105 1.00 24.11 161 THR A O 1
ATOM 1288 N N . GLN A 1 162 ? 48.758 20.540 6.494 1.00 23.26 162 GLN A N 1
ATOM 1289 C CA . GLN A 1 162 ? 49.074 19.672 7.631 1.00 22.41 162 GLN A CA 1
ATOM 1290 C C . GLN A 1 162 ? 48.682 18.233 7.311 1.00 23.91 162 GLN A C 1
ATOM 1291 O O . GLN A 1 162 ? 49.247 17.289 7.922 1.00 26.97 162 GLN A O 1
ATOM 1297 N N . TYR A 1 163 ? 47.737 18.065 6.352 1.00 22.75 163 TYR A N 1
ATOM 1298 C CA . TYR A 1 163 ? 47.288 16.740 6.013 1.00 23.01 163 TYR A CA 1
ATOM 1299 C C . TYR A 1 163 ? 48.056 16.113 4.855 1.00 24.39 163 TYR A C 1
ATOM 1300 O O . TYR A 1 163 ? 47.804 14.951 4.571 1.00 26.90 163 TYR A O 1
ATOM 1309 N N . ASP A 1 164 ? 49.056 16.805 4.307 1.00 24.59 164 ASP A N 1
ATOM 1310 C CA . ASP A 1 164 ? 49.790 16.302 3.156 1.00 26.05 164 ASP A CA 1
ATOM 1311 C C . ASP A 1 164 ? 50.985 15.436 3.587 1.00 30.62 164 ASP A C 1
ATOM 1312 O O . ASP A 1 164 ? 51.487 15.566 4.676 1.00 37.84 164 ASP A O 1
ATOM 1317 N N . THR A 1 165 ? 51.439 14.522 2.709 1.00 38.08 165 THR A N 1
ATOM 1318 C CA . THR A 1 165 ? 52.553 13.594 3.077 1.00 50.90 165 THR A CA 1
ATOM 1319 C C . THR A 1 165 ? 52.832 12.607 1.940 1.00 61.33 165 THR A C 1
ATOM 1320 O O . THR A 1 165 ? 51.903 11.958 1.448 1.00 64.14 165 THR A O 1
#

InterPro domains:
  IPR002901 Mannosyl-glycoprotein endo-beta-N-acetylglucosamidase-like domain [PF01832] (191-329)
  IPR002901 Mannosyl-glycoprotein endo-beta-N-acetylglucosamidase-like domain [SM00047] (173-333)
  IPR018392 LysM domain [PF01476] (363-405)
  IPR018392 LysM domain [PF01476] (431-473)
  IPR018392 LysM domain [PF01476] (499-541)
  IPR018392 LysM domain [PF01476] (567-609)
  IPR018392 LysM domain [PF01476] (633-675)
  IPR018392 LysM domain [PF01476] (695-736)
  IPR018392 LysM domain [PS51782] (361-404)
  IPR018392 LysM domain [PS51782] (429-472)
  IPR018392 LysM domain [PS51782] (497-540)
  IPR018392 LysM domain [PS51782] (565-608)
  IPR018392 LysM domain [PS51782] (631-674)
  IPR018392 LysM domain [PS51782] (693-736)
  IPR018392 LysM domain [SM00257] (362-405)
  IPR018392 LysM domain [SM00257] (430-473)
  IPR018392 LysM domain [SM00257] (498-541)
  IPR018392 LysM domain [SM00257] (566-609)
  IPR018392 LysM domain [SM00257] (632-675)
  IPR018392 LysM domain [SM00257] (694-737)

Nearest PDB structures (foldseek):
  7qfu-assembly1_A  TM=1.006E+00  e=2.958E-30  Enteroco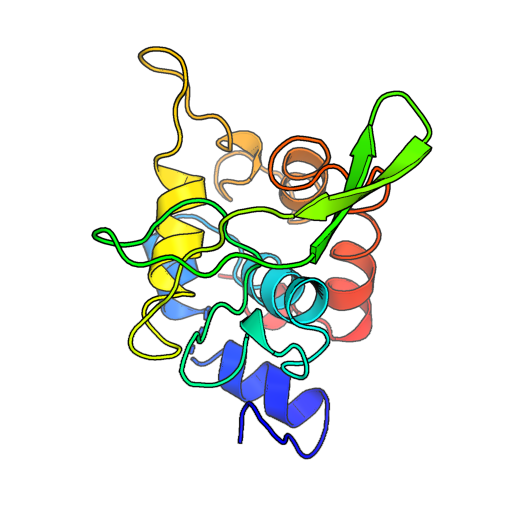ccus faecalis
  3fi7-assembly1_A  TM=8.518E-01  e=8.366E-18  Listeria monocytogenes EGD-e
  5t1q-assembly4_D  TM=9.509E-01  e=2.558E-15  Staphylococcus aureus subsp. aureus NCTC 8325
  5t1q-assembly2_B  TM=9.450E-01  e=8.034E-15  Staphylococcus aureus subsp. aureus NCTC 8325
  5t1q-assembly3_C  TM=9.473E-01  e=1.597E-14  Staphylococcus aureus subsp. aureus NCTC 8325

Secondary structure (DSSP, 8-state):
--SS-S-HHHHHHHHH--HHHHHHTT--HHHHHHHHHHHHTTTTSTTTSTTT--TT--BS-BTTBEEEEEEEEEETTEEEEEEEEEE--SSHHHHHHHHHHHHHH--SBTTB-TTGGGSGGG-SSHHHHHHHHBTTTB--TTHHHHHHHHHHHTTGGGG--

Radius of gyration: 14.81 Å; Cα contacts (8 Å, |Δi|>4): 298; chains: 1; bounding box: 36×32×40 Å

Organism: Enterococcus faecalis (strain ATCC 700802 / V583) (NCBI:txid226185)

Foldseek 3Di:
DLPPAPDVVRVLVVLLCCLVLCVVQQFFSLLLSLQLCVVCVSVPDPCCDPPFNQSRQAFDEDVNAWDWDFDWAQDPNDTDTDTGIHYGDRHNVVNSNVVSVLLRPDDPDPPDRQQPQRRNVNDPDNLSNLCSCDVPVGPPNCRSVSSVVSCVVVVSSVSGD

B-factor: mean 27.89, std 11.48, range [15.14, 110.31]

Solvent-accessible surface area: 7989 Å² total